Protein AF-A0A380DRC9-F1 (afdb_monomer_lite)

Secondary structure (DSSP, 8-state):
-EEEES----S-SEEEEEE-TTS-EEEEEEPPPGGG--EETTEEE-------HHHHHHT--SSPP--S-TT-EEEEEEEE-S-HHHHHHHHHHHTT-EEEEES-TTEEEEESTT-S-SEEEE-TT-SS------

Radius of gyration: 16.02 Å; chains: 1; bounding box: 40×41×39 Å

Organism: Staphylococcus aureus (NCBI:txid1280)

InterPro domains:
  IPR029068 Glyoxalase/Bleomycin resistance protein/Dihydroxybiphenyl dioxygenase [SSF54593] (74-127)

Foldseek 3Di:
DEKEKDDDAFPFPAWDWDADPQRIIIIDGDHDDPVPFDDDPQATETDHDDGPVVVVVVPDDPDDDPDDDPPYYHQAYEDEDQCCPVCVVVVCPPPVWHFHHDDDPFKTATDPPNDNHHYMYGHPPPNDDDPDRD

Sequence (134 aa):
MIFQLTEVYSLLRYHYFLKTRKETGFKFYVDKDEAQWTRQNDLVKIDIRPLNVPRLVSHATKLLWLGIPDDAIIGALHIKTIHLSEVKDYYLDYFGLEQSAYMDDYSIFLASNGYYQHLAMNDWVSATKRVENF

Structure (mmCIF, N/CA/C/O backbone):
data_AF-A0A380DRC9-F1
#
_entry.id   AF-A0A380DRC9-F1
#
loop_
_atom_site.group_PDB
_atom_site.id
_atom_site.type_symbol
_atom_site.label_atom_id
_atom_site.label_alt_id
_atom_site.label_comp_id
_atom_site.label_asym_id
_atom_site.label_entity_id
_atom_site.label_seq_id
_atom_site.pdbx_PDB_ins_code
_atom_site.Cartn_x
_atom_site.Cartn_y
_atom_site.Cartn_z
_atom_site.occupancy
_atom_site.B_iso_or_equiv
_atom_site.auth_seq_id
_atom_site.auth_comp_id
_atom_site.auth_asym_id
_atom_site.auth_atom_id
_atom_site.pdbx_PDB_model_num
ATOM 1 N N . MET A 1 1 ? 2.588 1.710 -14.048 1.00 40.25 1 MET A N 1
ATOM 2 C CA . MET A 1 1 ? 3.372 1.897 -12.791 1.00 40.25 1 MET A CA 1
ATOM 3 C C . MET A 1 1 ? 2.471 2.568 -11.772 1.00 40.25 1 MET A C 1
ATOM 5 O O . MET A 1 1 ? 1.706 3.428 -12.181 1.00 40.25 1 MET A O 1
ATOM 9 N N . ILE A 1 2 ? 2.511 2.173 -10.500 1.00 40.50 2 ILE A N 1
ATOM 10 C CA . ILE A 1 2 ? 1.521 2.641 -9.527 1.00 40.50 2 ILE A CA 1
ATOM 11 C C . ILE A 1 2 ? 2.166 3.530 -8.455 1.00 40.50 2 ILE A C 1
ATOM 13 O O . ILE A 1 2 ? 3.229 3.199 -7.920 1.00 40.50 2 ILE A O 1
ATOM 17 N N . PHE A 1 3 ? 1.527 4.665 -8.157 1.00 33.91 3 PHE A N 1
ATOM 18 C CA . PHE A 1 3 ? 1.908 5.591 -7.092 1.00 33.91 3 PHE A CA 1
ATOM 19 C C . PHE A 1 3 ? 1.177 5.280 -5.798 1.00 33.91 3 PHE A C 1
ATOM 21 O O . PHE A 1 3 ? -0.033 5.038 -5.787 1.00 33.91 3 PHE A O 1
ATOM 28 N N . GLN A 1 4 ? 1.921 5.380 -4.702 1.00 40.38 4 GLN A N 1
ATOM 29 C CA . GLN A 1 4 ? 1.376 5.386 -3.361 1.00 40.38 4 GLN A CA 1
ATOM 30 C C . GLN A 1 4 ? 1.879 6.582 -2.554 1.00 40.38 4 GLN A C 1
ATOM 32 O O . GLN A 1 4 ? 3.061 6.920 -2.602 1.00 40.38 4 GLN A O 1
ATOM 37 N N . LEU A 1 5 ? 0.984 7.196 -1.785 1.00 35.94 5 LEU A N 1
ATOM 38 C CA . LEU A 1 5 ? 1.278 8.334 -0.912 1.00 35.94 5 LEU A CA 1
ATOM 39 C C . LEU A 1 5 ? 1.425 7.863 0.543 1.00 35.94 5 LEU A C 1
ATOM 41 O O . LEU A 1 5 ? 0.438 7.475 1.130 1.00 35.94 5 LEU A O 1
ATOM 45 N N . THR A 1 6 ? 2.633 7.944 1.110 1.00 34.56 6 THR A N 1
ATOM 46 C CA . THR A 1 6 ? 3.108 7.582 2.476 1.00 34.56 6 THR A CA 1
ATOM 47 C C . THR A 1 6 ? 3.348 6.098 2.853 1.00 34.56 6 THR A C 1
ATOM 49 O O . THR A 1 6 ? 2.964 5.159 2.153 1.00 34.56 6 THR A O 1
ATOM 52 N N . GLU A 1 7 ? 4.168 5.939 3.909 1.00 37.41 7 GLU A N 1
ATOM 53 C CA . GLU A 1 7 ? 5.010 4.791 4.298 1.00 37.41 7 GLU A CA 1
ATOM 54 C C . GLU A 1 7 ? 4.229 3.530 4.689 1.00 37.41 7 GLU A C 1
ATOM 56 O O . GLU A 1 7 ? 3.726 3.451 5.803 1.00 37.41 7 GLU A O 1
ATOM 61 N N . VAL A 1 8 ? 4.222 2.524 3.806 1.00 36.19 8 VAL A N 1
ATOM 62 C CA . VAL A 1 8 ? 4.122 1.092 4.147 1.00 36.19 8 VAL A CA 1
ATOM 63 C C . VAL A 1 8 ? 4.788 0.275 3.034 1.00 36.19 8 VAL A C 1
ATOM 65 O O . VAL A 1 8 ? 4.535 0.489 1.842 1.00 36.19 8 VAL A O 1
ATOM 68 N N . TYR A 1 9 ? 5.626 -0.684 3.410 1.00 41.09 9 TYR A N 1
ATOM 69 C CA . TYR A 1 9 ? 6.239 -1.657 2.509 1.00 41.09 9 TYR A CA 1
ATOM 70 C C . TYR A 1 9 ? 5.225 -2.783 2.236 1.00 41.09 9 TYR A C 1
ATOM 72 O O . TYR A 1 9 ? 4.774 -3.434 3.168 1.00 41.09 9 TYR A O 1
ATOM 80 N N . SER A 1 10 ? 4.795 -2.967 0.983 1.00 40.72 10 SER A N 1
ATOM 81 C CA . SER A 1 10 ? 3.775 -3.968 0.607 1.00 40.72 10 SER A CA 1
ATOM 82 C C . SER A 1 10 ? 4.336 -4.987 -0.389 1.00 40.72 10 SER A C 1
ATOM 84 O O . SER A 1 10 ? 5.469 -4.826 -0.847 1.00 40.72 10 SER A O 1
ATOM 86 N N . LEU A 1 11 ? 3.533 -6.016 -0.710 1.00 43.81 11 LEU A N 1
ATOM 87 C CA . LEU A 1 11 ? 3.782 -7.267 -1.464 1.00 43.81 11 LEU A CA 1
ATOM 88 C C . LEU A 1 11 ? 4.346 -7.154 -2.894 1.00 43.81 11 LEU A C 1
ATOM 90 O O . LEU A 1 11 ? 4.144 -8.022 -3.741 1.00 43.81 11 LEU A O 1
ATOM 94 N N . LEU A 1 12 ? 5.110 -6.125 -3.173 1.00 51.62 12 LEU A N 1
ATOM 95 C CA . LEU A 1 12 ? 5.427 -5.652 -4.499 1.00 51.62 12 LEU A CA 1
ATOM 96 C C . LEU A 1 12 ? 6.648 -6.362 -5.062 1.00 51.62 12 LEU A C 1
ATOM 98 O O . LEU A 1 12 ? 7.481 -6.914 -4.337 1.00 51.62 12 LEU A O 1
ATOM 102 N N . ARG A 1 13 ? 6.751 -6.373 -6.390 1.00 50.88 13 ARG A N 1
ATOM 103 C CA . ARG A 1 13 ? 7.901 -6.969 -7.075 1.00 50.88 13 ARG A CA 1
ATOM 104 C C . ARG A 1 13 ? 9.137 -6.076 -6.962 1.00 50.88 13 ARG A C 1
ATOM 106 O O . ARG A 1 13 ? 10.245 -6.581 -6.799 1.00 50.88 13 ARG A O 1
ATOM 113 N N . TYR A 1 14 ? 8.918 -4.764 -7.024 1.00 56.09 14 TYR A N 1
ATOM 114 C CA . TYR A 1 14 ? 9.909 -3.709 -6.838 1.00 56.09 14 TYR A CA 1
ATOM 115 C C . TYR A 1 14 ? 9.217 -2.518 -6.183 1.00 56.09 14 TYR A C 1
ATOM 117 O O . TYR A 1 14 ? 8.128 -2.148 -6.622 1.00 56.09 14 TYR A O 1
ATOM 125 N N . HIS A 1 15 ? 9.836 -1.908 -5.173 1.00 62.66 15 HIS A N 1
ATOM 126 C CA . HIS A 1 15 ? 9.375 -0.626 -4.658 1.00 62.66 15 HIS A CA 1
ATOM 127 C C . HIS A 1 15 ? 10.539 0.262 -4.216 1.00 62.66 15 HIS A C 1
ATOM 129 O O . HIS A 1 15 ? 11.578 -0.232 -3.782 1.00 62.66 15 HIS A O 1
ATOM 135 N N . TYR A 1 16 ? 10.351 1.575 -4.260 1.00 66.38 16 TYR A N 1
ATOM 136 C CA . TYR A 1 16 ? 11.268 2.540 -3.654 1.00 66.38 16 TYR A CA 1
ATOM 137 C C . TYR A 1 16 ? 10.491 3.751 -3.132 1.00 66.38 16 TYR A C 1
ATOM 139 O O . TYR A 1 16 ? 9.407 4.051 -3.634 1.00 66.38 16 TYR A O 1
ATOM 147 N N . PHE A 1 17 ? 11.030 4.403 -2.101 1.00 65.19 17 PHE A N 1
ATOM 148 C CA . PHE A 1 17 ? 10.381 5.478 -1.361 1.00 65.19 17 PHE A CA 1
ATOM 149 C C . PHE A 1 17 ? 11.175 6.781 -1.467 1.00 65.19 17 PHE A C 1
ATOM 151 O O . PHE A 1 17 ? 12.371 6.812 -1.182 1.00 65.19 17 PHE A O 1
ATOM 158 N N . LEU A 1 18 ? 10.483 7.858 -1.828 1.00 71.25 18 LEU A N 1
ATOM 159 C CA . LEU A 1 18 ? 10.992 9.224 -1.832 1.00 71.25 18 LEU A CA 1
ATOM 160 C C . LEU A 1 18 ? 10.212 10.059 -0.827 1.00 71.25 18 LEU A C 1
ATOM 162 O O . LEU A 1 18 ? 8.986 10.077 -0.858 1.00 71.25 18 LEU A O 1
ATOM 166 N N . LYS A 1 19 ? 10.916 10.800 0.025 1.00 70.94 19 LYS A N 1
ATOM 167 C CA . LYS A 1 19 ? 10.304 11.723 0.980 1.00 70.94 19 LYS A CA 1
ATOM 168 C C . LYS A 1 19 ? 10.512 13.158 0.521 1.00 70.94 19 LYS A C 1
ATOM 170 O O . LYS A 1 19 ? 11.637 13.563 0.235 1.00 70.94 19 LYS A O 1
ATOM 175 N N . THR A 1 20 ? 9.438 13.933 0.447 1.00 74.44 20 THR A N 1
ATOM 176 C CA . THR A 1 20 ? 9.526 15.368 0.165 1.00 74.44 20 THR A CA 1
ATOM 177 C C . THR A 1 20 ? 9.865 16.161 1.423 1.00 74.44 20 THR A C 1
ATOM 179 O O . THR A 1 20 ? 9.729 15.677 2.546 1.00 74.44 20 THR A O 1
ATOM 182 N N . ARG A 1 21 ? 10.232 17.437 1.236 1.00 67.56 21 ARG A N 1
ATOM 183 C CA . ARG A 1 21 ? 10.433 18.393 2.339 1.00 67.56 21 ARG A CA 1
ATOM 184 C C . ARG A 1 21 ? 9.182 18.604 3.199 1.00 67.56 21 ARG A C 1
ATOM 186 O O . ARG A 1 21 ? 9.316 18.954 4.361 1.00 67.56 21 ARG A O 1
ATOM 193 N N . LYS A 1 22 ? 7.985 18.373 2.644 1.00 64.81 22 LYS A N 1
ATOM 194 C CA . LYS A 1 22 ? 6.698 18.468 3.357 1.00 64.81 22 LYS A CA 1
ATOM 195 C C . LYS A 1 22 ? 6.295 17.158 4.036 1.00 64.81 22 LYS A C 1
ATOM 197 O O . LYS A 1 22 ? 5.114 16.925 4.293 1.00 64.81 22 LYS A O 1
ATOM 202 N N . GLU A 1 23 ? 7.256 16.260 4.261 1.00 68.75 23 GLU A N 1
ATOM 203 C CA . GLU A 1 23 ? 7.035 14.968 4.915 1.00 68.75 23 GLU A CA 1
ATOM 204 C C . GLU A 1 23 ? 6.044 14.057 4.159 1.00 68.75 23 GLU A C 1
ATOM 206 O O . GLU A 1 23 ? 5.525 13.090 4.716 1.00 68.75 23 GLU A O 1
ATOM 211 N N . THR A 1 24 ? 5.775 14.355 2.882 1.00 74.44 24 THR A N 1
ATOM 212 C CA . THR A 1 24 ? 4.947 13.516 2.012 1.00 74.44 24 THR A CA 1
ATOM 213 C C . THR A 1 24 ? 5.838 12.478 1.357 1.00 74.44 24 THR A C 1
ATOM 215 O O . THR A 1 24 ? 6.852 12.813 0.746 1.00 74.44 24 THR A O 1
ATOM 218 N N . GLY A 1 25 ? 5.468 11.215 1.501 1.00 76.38 25 GLY A N 1
ATOM 219 C CA . GLY A 1 25 ? 6.185 10.106 0.899 1.00 76.38 25 GLY A CA 1
ATOM 220 C C . GLY A 1 25 ? 5.555 9.684 -0.420 1.00 76.38 25 GLY A C 1
ATOM 221 O O . GLY A 1 25 ? 4.338 9.554 -0.479 1.00 76.38 25 GLY A O 1
ATOM 222 N N . PHE A 1 26 ? 6.362 9.409 -1.437 1.00 80.31 26 PHE A N 1
ATOM 223 C CA . PHE A 1 26 ? 5.946 8.738 -2.664 1.00 80.31 26 PHE A CA 1
ATOM 224 C C . PHE A 1 26 ? 6.601 7.365 -2.721 1.00 80.31 26 PHE A C 1
ATOM 226 O O . PHE A 1 26 ? 7.827 7.258 -2.681 1.00 80.31 26 PHE A O 1
ATOM 233 N N . LYS A 1 27 ? 5.789 6.316 -2.833 1.00 80.81 27 LYS A N 1
ATOM 234 C CA . LYS A 1 27 ? 6.248 4.962 -3.125 1.00 80.81 27 LYS A CA 1
ATOM 235 C C . LYS A 1 27 ? 5.917 4.636 -4.574 1.00 80.81 27 LYS A C 1
ATOM 237 O O . LYS A 1 27 ? 4.767 4.748 -4.990 1.00 80.81 27 LYS A O 1
ATOM 242 N N . PHE A 1 28 ? 6.932 4.221 -5.316 1.00 81.12 28 PHE A N 1
ATOM 243 C CA . PHE A 1 28 ? 6.807 3.770 -6.698 1.00 81.12 28 PHE A CA 1
ATOM 244 C C . PHE A 1 28 ? 6.894 2.265 -6.718 1.00 81.12 28 PHE A C 1
ATOM 246 O O . PHE A 1 28 ? 7.799 1.720 -6.081 1.00 81.12 28 PHE A O 1
ATOM 253 N N . TYR A 1 29 ? 5.994 1.603 -7.441 1.00 80.12 29 TYR A N 1
ATOM 254 C CA . TYR A 1 29 ? 6.029 0.154 -7.524 1.00 80.12 29 TYR A CA 1
ATOM 255 C C . TYR A 1 29 ? 5.420 -0.445 -8.784 1.00 80.12 29 TYR A C 1
ATOM 257 O O . TYR A 1 29 ? 4.710 0.202 -9.560 1.00 80.12 29 TYR A O 1
ATOM 265 N N . VAL A 1 30 ? 5.729 -1.730 -8.948 1.00 80.62 30 VAL A N 1
ATOM 266 C CA . VAL A 1 30 ? 5.051 -2.638 -9.867 1.00 80.62 30 VAL A CA 1
ATOM 267 C C . VAL A 1 30 ? 4.458 -3.768 -9.040 1.00 80.62 30 VAL A C 1
ATOM 269 O O . VAL A 1 30 ? 5.180 -4.434 -8.281 1.00 80.62 30 VAL A O 1
ATOM 272 N N . ASP A 1 31 ? 3.152 -3.955 -9.190 1.00 80.75 31 ASP A N 1
ATOM 273 C CA . ASP A 1 31 ? 2.433 -5.025 -8.521 1.00 80.75 31 ASP A CA 1
ATOM 274 C C . ASP A 1 31 ? 2.906 -6.399 -8.957 1.00 80.75 31 ASP A C 1
ATOM 276 O O . ASP A 1 31 ? 3.429 -6.615 -10.056 1.00 80.75 31 ASP A O 1
ATOM 280 N N . LYS A 1 32 ? 2.716 -7.346 -8.046 1.00 81.31 32 LYS A N 1
ATOM 281 C CA . LYS A 1 32 ? 2.676 -8.749 -8.429 1.00 81.31 32 LYS A CA 1
ATOM 282 C C . LYS A 1 32 ? 1.291 -9.050 -8.967 1.00 81.31 32 LYS A C 1
ATOM 284 O O . LYS A 1 32 ? 0.314 -8.506 -8.462 1.00 81.31 32 LYS A O 1
ATOM 289 N N . ASP A 1 33 ? 1.245 -9.960 -9.927 1.00 83.25 33 ASP A N 1
ATOM 290 C CA . ASP A 1 33 ? -0.002 -10.573 -10.366 1.00 83.25 33 ASP A CA 1
ATOM 291 C C . ASP A 1 33 ? -0.790 -11.079 -9.145 1.00 83.25 33 ASP A C 1
ATOM 293 O O . ASP A 1 33 ? -0.190 -11.632 -8.216 1.00 83.25 33 ASP A O 1
ATOM 297 N N . GLU A 1 34 ? -2.106 -10.864 -9.132 1.00 83.88 34 GLU A N 1
ATOM 298 C CA . GLU A 1 34 ? -2.984 -11.269 -8.030 1.00 83.88 34 GLU A CA 1
ATOM 299 C C . GLU A 1 34 ? -2.860 -12.769 -7.727 1.00 83.88 34 GLU A C 1
ATOM 301 O O . GLU A 1 34 ? -2.866 -13.168 -6.562 1.00 83.88 34 GLU A O 1
ATOM 306 N N . ALA A 1 35 ? -2.620 -13.601 -8.748 1.00 86.56 35 ALA A N 1
ATOM 307 C CA . ALA A 1 35 ? -2.396 -15.037 -8.583 1.00 86.56 35 ALA A CA 1
ATOM 308 C C . ALA A 1 35 ? -1.164 -15.375 -7.717 1.00 86.56 35 ALA A C 1
ATOM 310 O O . ALA A 1 35 ? -1.001 -16.509 -7.269 1.00 86.56 35 ALA A O 1
ATOM 311 N N . GLN A 1 36 ? -0.271 -14.408 -7.487 1.00 85.38 36 GLN A N 1
ATOM 312 C CA . GLN A 1 36 ? 0.920 -14.554 -6.647 1.00 85.38 36 GLN A CA 1
ATOM 313 C C . GLN A 1 36 ? 0.708 -14.056 -5.214 1.00 85.38 36 GLN A C 1
ATOM 315 O O . GLN A 1 36 ? 1.643 -14.113 -4.407 1.00 85.38 36 GLN A O 1
ATOM 320 N N . TRP A 1 37 ? -0.466 -13.517 -4.884 1.00 87.06 37 TRP A N 1
ATOM 321 C CA . TRP A 1 37 ? -0.738 -13.013 -3.546 1.00 87.06 37 TRP A CA 1
ATOM 322 C C . TRP A 1 37 ? -1.048 -14.161 -2.596 1.00 87.06 37 TRP A C 1
ATOM 324 O O . TRP A 1 37 ? -1.817 -15.072 -2.888 1.00 87.06 37 TRP A O 1
ATOM 334 N N . THR A 1 38 ? -0.435 -14.110 -1.418 1.00 85.94 38 THR A N 1
ATOM 335 C CA . THR A 1 38 ? -0.749 -15.039 -0.337 1.00 85.94 38 THR A CA 1
ATOM 336 C C . THR A 1 38 ? -1.868 -14.449 0.503 1.00 85.94 38 THR A C 1
ATOM 338 O O . THR A 1 38 ? -1.762 -13.310 0.961 1.00 85.94 38 THR A O 1
ATOM 341 N N . ARG A 1 39 ? -2.920 -15.231 0.730 1.00 86.50 39 ARG A N 1
ATOM 342 C CA . ARG A 1 39 ? -4.031 -14.869 1.611 1.00 86.50 39 ARG A CA 1
ATOM 343 C C . ARG A 1 39 ? -4.001 -15.721 2.875 1.00 86.50 39 ARG A C 1
ATOM 345 O O . ARG A 1 39 ? -3.567 -16.873 2.843 1.00 86.50 39 ARG A O 1
ATOM 352 N N . GLN A 1 40 ? -4.438 -15.141 3.982 1.00 85.94 40 GLN A N 1
ATOM 353 C CA . GLN A 1 40 ? -4.753 -15.853 5.213 1.00 85.94 40 GLN A CA 1
ATOM 354 C C . GLN A 1 40 ? -6.214 -15.548 5.536 1.00 85.94 40 GLN A C 1
ATOM 356 O O . GLN A 1 40 ? -6.551 -14.407 5.849 1.00 85.94 40 GLN A O 1
ATOM 361 N N . ASN A 1 41 ? -7.073 -16.564 5.425 1.00 86.69 41 ASN A N 1
ATOM 362 C CA . ASN A 1 41 ? -8.521 -16.375 5.281 1.00 86.69 41 ASN A CA 1
ATOM 363 C C . ASN A 1 41 ? -8.799 -15.470 4.060 1.00 86.69 41 ASN A C 1
ATOM 365 O O . ASN A 1 41 ? -8.186 -15.675 3.011 1.00 86.69 41 ASN A O 1
ATOM 369 N N . ASP A 1 42 ? -9.654 -14.457 4.201 1.00 86.88 42 ASP A N 1
ATOM 370 C CA . ASP A 1 42 ? -9.990 -13.517 3.121 1.00 86.88 42 ASP A CA 1
ATOM 371 C C . ASP A 1 42 ? -9.002 -12.343 2.997 1.00 86.88 42 ASP A C 1
ATOM 373 O O . ASP A 1 42 ? -9.001 -11.615 2.001 1.00 86.88 42 ASP A O 1
ATOM 377 N N . LEU A 1 43 ? -8.097 -12.189 3.969 1.00 89.75 43 LEU A N 1
ATOM 378 C CA . LEU A 1 43 ? -7.158 -11.074 4.023 1.00 89.75 43 LEU A CA 1
ATOM 379 C C . LEU A 1 43 ? -5.868 -11.396 3.273 1.00 89.75 43 LEU A C 1
ATOM 381 O O . LEU A 1 43 ?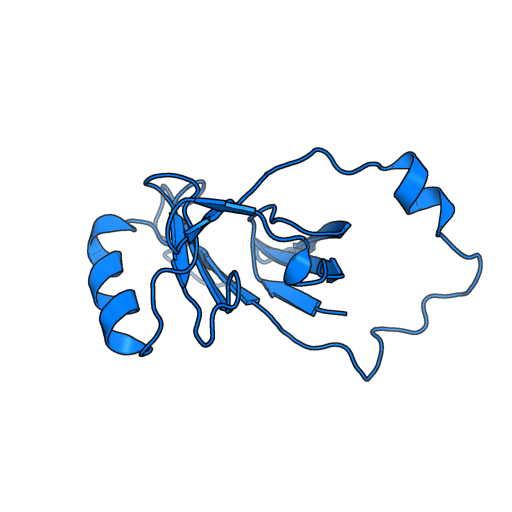 -5.230 -12.433 3.480 1.00 89.75 43 LEU A O 1
ATOM 385 N N . VAL A 1 44 ? -5.435 -10.465 2.430 1.00 88.75 44 VAL A N 1
ATOM 386 C CA . VAL A 1 44 ? -4.109 -10.510 1.824 1.00 88.75 44 VAL A CA 1
ATOM 387 C C . VAL A 1 44 ? -3.058 -10.354 2.924 1.00 88.75 44 VAL A C 1
ATOM 389 O O . VAL A 1 44 ? -3.100 -9.429 3.736 1.00 88.75 44 VAL A O 1
ATOM 392 N N . LYS A 1 45 ? -2.087 -11.267 2.960 1.00 84.12 45 LYS A N 1
ATOM 393 C CA . LYS A 1 45 ? -0.989 -11.209 3.922 1.00 84.12 45 LYS A CA 1
ATOM 394 C C . LYS A 1 45 ? 0.041 -10.189 3.455 1.00 84.12 45 LYS A C 1
ATOM 396 O O . LYS A 1 45 ? 0.797 -10.476 2.531 1.00 84.12 45 LYS A O 1
ATOM 401 N N . ILE A 1 46 ? 0.124 -9.036 4.111 1.00 82.12 46 ILE A N 1
ATOM 402 C CA . ILE A 1 46 ? 1.171 -8.051 3.821 1.00 82.12 46 ILE A CA 1
ATOM 403 C C . ILE A 1 46 ? 2.526 -8.573 4.313 1.00 82.12 46 ILE A C 1
ATOM 405 O O . ILE A 1 46 ? 2.632 -9.205 5.361 1.00 82.12 46 ILE A O 1
ATOM 409 N N . ASP A 1 47 ? 3.570 -8.335 3.525 1.00 73.06 47 ASP A N 1
ATOM 410 C CA . ASP A 1 47 ? 4.926 -8.799 3.801 1.00 73.06 47 ASP A CA 1
ATOM 411 C C . ASP A 1 47 ? 5.919 -7.664 3.544 1.00 73.06 47 ASP A C 1
ATOM 413 O O . ASP A 1 47 ? 5.868 -7.008 2.497 1.00 73.06 47 ASP A O 1
ATOM 417 N N . ILE A 1 48 ? 6.825 -7.452 4.500 1.00 73.69 48 ILE A N 1
ATOM 418 C CA . ILE A 1 48 ? 7.866 -6.427 4.450 1.00 73.69 48 ILE A CA 1
ATOM 419 C C . ILE A 1 48 ? 9.196 -7.127 4.213 1.00 73.69 48 ILE A C 1
ATOM 421 O O . ILE A 1 48 ? 9.755 -7.764 5.105 1.00 73.69 48 ILE A O 1
ATOM 425 N N . ARG A 1 49 ? 9.730 -6.977 3.000 1.00 76.25 49 ARG A N 1
ATOM 426 C CA . ARG A 1 49 ? 11.034 -7.529 2.628 1.00 76.25 49 ARG A CA 1
ATOM 427 C C . ARG A 1 49 ? 12.042 -6.429 2.319 1.00 76.25 49 ARG A C 1
ATOM 429 O O . ARG A 1 49 ? 11.681 -5.448 1.668 1.00 76.25 49 ARG A O 1
ATOM 436 N N . PRO A 1 50 ? 13.318 -6.605 2.709 1.00 77.00 50 PRO A N 1
ATOM 437 C CA . PRO A 1 50 ? 14.383 -5.723 2.262 1.00 77.00 50 PRO A CA 1
ATOM 438 C C . PRO A 1 50 ? 14.435 -5.651 0.733 1.00 77.00 50 PRO A C 1
ATOM 440 O O . PRO A 1 50 ? 14.374 -6.670 0.038 1.00 77.00 50 PRO A O 1
ATOM 443 N N . LEU A 1 51 ? 14.576 -4.435 0.208 1.00 80.38 51 LEU A N 1
ATOM 444 C CA . LEU A 1 51 ? 14.732 -4.207 -1.221 1.00 80.38 51 LEU A CA 1
ATOM 445 C C . LEU A 1 51 ? 16.049 -4.824 -1.706 1.00 80.38 51 LEU A C 1
ATOM 447 O O . LEU A 1 51 ? 17.119 -4.536 -1.172 1.00 80.38 51 LEU A O 1
ATOM 451 N N . ASN A 1 52 ? 15.990 -5.629 -2.767 1.00 84.50 52 ASN A N 1
ATOM 452 C CA . ASN A 1 52 ? 17.195 -6.131 -3.420 1.00 84.50 52 ASN A CA 1
ATOM 453 C C . ASN A 1 52 ? 17.819 -5.019 -4.282 1.00 84.50 52 ASN A C 1
ATOM 455 O O . ASN A 1 52 ? 17.536 -4.903 -5.477 1.00 84.50 52 ASN A O 1
ATOM 459 N N . VAL A 1 53 ? 18.647 -4.182 -3.650 1.00 85.38 53 VAL A N 1
ATOM 460 C CA . VAL A 1 53 ? 19.290 -3.020 -4.283 1.00 85.38 53 VAL A CA 1
ATOM 461 C C . VAL A 1 53 ? 20.161 -3.414 -5.483 1.00 85.38 53 VAL A C 1
ATOM 463 O O . VAL A 1 53 ? 19.972 -2.805 -6.535 1.00 85.38 53 VAL A O 1
ATOM 466 N N . PRO A 1 54 ? 21.042 -4.438 -5.417 1.00 88.81 54 PRO A N 1
ATOM 467 C CA . PRO A 1 54 ? 21.841 -4.832 -6.580 1.00 88.81 54 PRO A CA 1
ATOM 468 C C . PRO A 1 54 ? 20.988 -5.195 -7.799 1.00 88.81 54 PRO A C 1
ATOM 470 O O . PRO A 1 54 ? 21.266 -4.751 -8.913 1.00 88.81 54 PRO A O 1
ATOM 473 N N . ARG A 1 55 ? 19.897 -5.943 -7.590 1.00 85.12 55 ARG A N 1
ATOM 474 C CA . ARG A 1 55 ? 18.954 -6.276 -8.662 1.00 85.12 55 ARG A CA 1
ATOM 475 C C . ARG A 1 55 ? 18.259 -5.032 -9.208 1.00 85.12 55 ARG A C 1
ATOM 477 O O . ARG A 1 55 ? 18.115 -4.918 -10.419 1.00 85.12 55 ARG A O 1
ATOM 484 N N . LEU A 1 56 ? 17.840 -4.100 -8.352 1.00 83.81 56 LEU A N 1
ATOM 485 C CA . LEU A 1 56 ? 17.203 -2.862 -8.808 1.00 83.81 56 LEU A CA 1
ATOM 486 C C . LEU A 1 56 ? 18.161 -2.029 -9.671 1.00 83.81 56 LEU A C 1
ATOM 488 O O . LEU A 1 56 ? 17.793 -1.607 -10.763 1.00 83.81 56 LEU A O 1
ATOM 492 N N . VAL A 1 57 ? 19.403 -1.856 -9.214 1.00 87.44 57 VAL A N 1
ATOM 493 C CA . VAL A 1 57 ? 20.449 -1.120 -9.940 1.00 87.44 57 VAL A CA 1
ATOM 494 C C . VAL A 1 57 ? 20.784 -1.788 -11.277 1.00 87.44 57 VAL A C 1
ATOM 496 O O . VAL A 1 57 ? 21.057 -1.088 -12.245 1.00 87.44 57 VAL A O 1
ATOM 499 N N . SER A 1 58 ? 20.686 -3.119 -11.381 1.00 90.69 58 SER A N 1
ATOM 500 C CA . SER A 1 58 ? 20.896 -3.836 -12.651 1.00 90.69 58 SER A CA 1
ATOM 501 C C . SER A 1 58 ? 19.894 -3.470 -13.756 1.00 90.69 58 SER A C 1
ATOM 503 O O . SER A 1 58 ? 20.174 -3.688 -14.931 1.00 90.69 58 SER A O 1
ATOM 505 N N . HIS A 1 59 ? 18.746 -2.884 -13.395 1.00 85.94 59 HIS A N 1
ATOM 506 C CA . HIS A 1 59 ? 17.747 -2.383 -14.342 1.00 85.94 59 HIS A CA 1
ATOM 507 C C . HIS A 1 59 ? 17.953 -0.903 -14.711 1.00 85.94 59 HIS A C 1
ATOM 509 O O . HIS A 1 59 ? 17.203 -0.373 -15.532 1.00 85.94 59 HIS 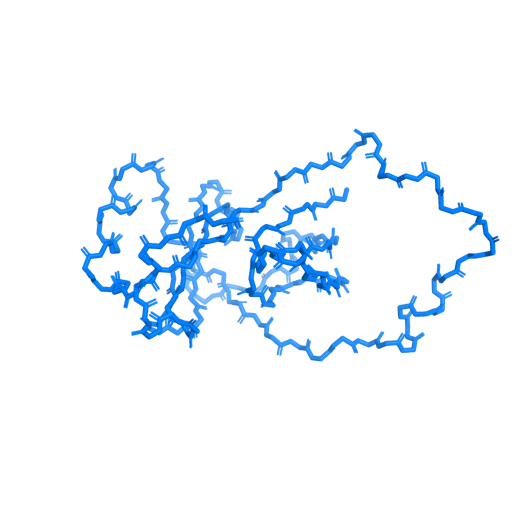A O 1
ATOM 515 N N . ALA A 1 60 ? 18.934 -0.217 -14.115 1.00 87.12 60 ALA A N 1
ATOM 516 C CA . ALA A 1 60 ? 19.213 1.178 -14.428 1.00 87.12 60 ALA A CA 1
ATOM 517 C C . ALA A 1 60 ? 19.731 1.317 -15.867 1.00 87.12 60 ALA A C 1
ATOM 519 O O . ALA A 1 60 ? 20.573 0.544 -16.327 1.00 87.12 60 ALA A O 1
ATOM 520 N N . THR A 1 61 ? 19.247 2.334 -16.576 1.00 86.81 61 THR A N 1
ATOM 521 C CA . THR A 1 61 ? 19.702 2.653 -17.934 1.00 86.81 61 THR A CA 1
ATOM 522 C C . THR A 1 61 ? 20.520 3.942 -17.927 1.00 86.81 61 THR A C 1
ATOM 524 O O . THR A 1 61 ? 20.427 4.744 -17.001 1.00 86.81 61 THR A O 1
ATOM 527 N N . LYS A 1 62 ? 21.331 4.152 -18.972 1.00 90.12 62 LYS A N 1
ATOM 528 C CA . LYS A 1 62 ? 22.042 5.426 -19.195 1.00 90.12 62 LYS A CA 1
ATOM 529 C C . LYS A 1 62 ? 21.163 6.494 -19.851 1.00 90.12 62 LYS A C 1
ATOM 531 O O . LYS A 1 62 ? 21.647 7.590 -20.123 1.00 90.12 62 LYS A O 1
ATOM 536 N N . LEU A 1 63 ? 19.913 6.159 -20.172 1.00 88.31 63 LEU A N 1
ATOM 537 C CA . LEU A 1 63 ? 18.981 7.117 -20.744 1.00 88.31 63 LEU A CA 1
ATOM 538 C C . LEU A 1 63 ? 18.690 8.200 -19.706 1.00 88.31 63 LEU A C 1
ATOM 540 O O . LEU A 1 63 ? 18.606 7.927 -18.508 1.00 88.31 63 LEU A O 1
ATOM 544 N N . LEU A 1 64 ? 18.539 9.433 -20.181 1.00 88.00 64 LEU A N 1
ATOM 545 C CA . LEU A 1 64 ? 18.045 10.514 -19.342 1.00 88.00 64 LEU A CA 1
ATOM 546 C C . LEU A 1 64 ? 16.635 10.169 -18.853 1.00 88.00 64 LEU A C 1
ATOM 548 O O . LEU A 1 64 ? 15.878 9.482 -19.539 1.00 88.00 64 LEU A O 1
ATOM 552 N N . TRP A 1 65 ? 16.286 10.649 -17.662 1.00 85.38 65 TRP A N 1
ATOM 553 C CA . TRP A 1 65 ? 14.941 10.479 -17.130 1.00 85.38 65 TRP A CA 1
ATOM 554 C C . TRP A 1 65 ? 13.924 11.155 -18.058 1.00 85.38 65 TRP A C 1
ATOM 556 O O . TRP A 1 65 ? 13.974 12.365 -18.260 1.00 85.38 65 TRP A O 1
ATOM 566 N N . LEU A 1 66 ? 13.012 10.358 -18.617 1.00 87.00 66 LEU A N 1
ATOM 567 C CA . LEU A 1 66 ? 11.987 10.813 -19.563 1.00 87.00 66 LEU A CA 1
ATOM 568 C C . LEU A 1 66 ? 10.672 11.224 -18.882 1.00 87.00 66 LEU A C 1
ATOM 570 O O . LEU A 1 66 ? 9.686 11.477 -19.563 1.00 87.00 66 LEU A O 1
ATOM 574 N N . GLY A 1 67 ? 10.646 11.292 -17.550 1.00 86.25 67 GLY A N 1
ATOM 575 C CA . GLY A 1 67 ? 9.432 11.560 -16.784 1.00 86.25 67 GLY A CA 1
ATOM 576 C C . GLY A 1 67 ? 8.753 10.296 -16.254 1.00 86.25 67 GLY A C 1
ATOM 577 O O . GLY A 1 67 ? 9.337 9.211 -16.200 1.00 86.25 67 GLY A O 1
ATOM 578 N N . ILE A 1 68 ? 7.530 10.480 -15.766 1.00 83.25 68 ILE A N 1
ATOM 579 C CA . ILE A 1 68 ? 6.630 9.404 -15.349 1.00 83.25 68 ILE A CA 1
ATOM 580 C C . ILE A 1 68 ? 5.941 8.850 -16.608 1.00 83.25 68 ILE A C 1
ATOM 582 O O . ILE A 1 68 ? 5.532 9.659 -17.435 1.00 83.25 68 ILE A O 1
ATOM 586 N N . PRO A 1 69 ? 5.798 7.520 -16.764 1.00 85.12 69 PRO A N 1
ATOM 587 C CA . PRO A 1 69 ? 5.041 6.945 -17.877 1.00 85.12 69 PRO A CA 1
ATOM 588 C C . PRO A 1 69 ? 3.593 7.452 -17.936 1.00 85.12 69 PRO A C 1
ATOM 590 O O . PRO A 1 69 ? 2.948 7.565 -16.895 1.00 85.12 69 PRO A O 1
ATOM 593 N N . ASP A 1 70 ? 3.062 7.689 -19.138 1.00 88.56 70 ASP A N 1
ATOM 594 C CA . ASP A 1 70 ? 1.687 8.188 -19.332 1.00 88.56 70 ASP A CA 1
ATOM 595 C C . ASP A 1 70 ? 0.609 7.217 -18.815 1.00 88.56 70 ASP A C 1
ATOM 597 O O . ASP A 1 70 ? -0.494 7.628 -18.463 1.00 88.56 70 ASP A O 1
ATOM 601 N N . ASP A 1 71 ? 0.931 5.924 -18.738 1.00 86.25 71 ASP A N 1
ATOM 602 C CA . ASP A 1 71 ? 0.069 4.862 -18.207 1.00 86.25 71 ASP A CA 1
ATOM 603 C C . ASP A 1 71 ? 0.211 4.670 -16.686 1.00 86.25 71 ASP A C 1
ATOM 605 O O . ASP A 1 71 ? -0.310 3.711 -16.107 1.00 86.25 71 ASP A O 1
ATOM 609 N N . ALA A 1 72 ? 0.967 5.539 -16.012 1.00 84.50 72 ALA A N 1
ATOM 610 C CA . ALA A 1 72 ? 1.125 5.463 -14.576 1.00 84.50 72 ALA A CA 1
ATOM 611 C C . ALA A 1 72 ? -0.125 5.987 -13.855 1.00 84.50 72 ALA A C 1
ATOM 613 O O . ALA A 1 72 ? -0.705 7.008 -14.215 1.00 84.50 72 ALA A O 1
ATOM 614 N N . ILE A 1 73 ? -0.522 5.289 -12.793 1.00 85.81 73 ILE A N 1
ATOM 615 C CA . ILE A 1 73 ? -1.752 5.570 -12.046 1.00 85.81 73 ILE A CA 1
ATOM 616 C C . ILE A 1 73 ? -1.455 5.720 -10.559 1.00 85.81 73 ILE A C 1
ATOM 618 O O . ILE A 1 73 ? -0.510 5.128 -10.042 1.00 85.81 73 ILE A O 1
ATOM 622 N N . ILE A 1 74 ? -2.275 6.474 -9.833 1.00 84.56 74 ILE A N 1
ATOM 623 C CA . ILE A 1 74 ? -2.285 6.404 -8.368 1.00 84.56 74 ILE A CA 1
ATOM 624 C C . ILE A 1 74 ? -3.104 5.178 -7.988 1.00 84.56 74 ILE A C 1
ATOM 626 O O . ILE A 1 74 ? -4.276 5.111 -8.338 1.00 84.56 74 ILE A O 1
ATOM 630 N N . GLY A 1 75 ? -2.504 4.213 -7.296 1.00 83.44 75 GLY A N 1
ATOM 631 C CA . GLY A 1 75 ? -3.206 2.965 -6.965 1.00 83.44 75 GLY A CA 1
ATOM 632 C C . GLY A 1 75 ? -3.374 2.708 -5.483 1.00 83.44 75 GLY A C 1
ATOM 633 O O . GLY A 1 75 ? -4.178 1.852 -5.131 1.00 83.44 75 GLY A O 1
ATOM 634 N N . ALA A 1 76 ? -2.691 3.461 -4.614 1.00 88.38 76 ALA A N 1
ATOM 635 C CA . ALA A 1 76 ? -3.056 3.481 -3.205 1.00 88.38 76 ALA A CA 1
ATOM 636 C C . ALA A 1 76 ? -2.797 4.835 -2.538 1.00 88.38 76 ALA A C 1
ATOM 638 O O . ALA A 1 76 ? -1.824 5.527 -2.834 1.00 88.38 76 ALA A O 1
ATOM 639 N N . LEU A 1 77 ? -3.629 5.185 -1.565 1.00 88.19 77 LEU A N 1
ATOM 640 C CA . LEU A 1 77 ? -3.377 6.283 -0.640 1.00 88.19 77 LEU A CA 1
ATOM 641 C C . LEU A 1 77 ? -3.046 5.702 0.733 1.00 88.19 77 LEU A C 1
ATOM 643 O O . LEU A 1 77 ? -3.738 4.808 1.208 1.00 88.19 77 LEU A O 1
ATOM 647 N N . HIS A 1 78 ? -1.987 6.193 1.372 1.00 86.38 78 HIS A N 1
ATOM 648 C CA . HIS A 1 78 ? -1.753 5.966 2.792 1.00 86.38 78 HIS A CA 1
ATOM 649 C C . HIS A 1 78 ? -1.917 7.277 3.536 1.00 86.38 78 HIS A C 1
ATOM 651 O O . HIS A 1 78 ? -1.450 8.333 3.100 1.00 86.38 78 HIS A O 1
ATOM 657 N N . ILE A 1 79 ? -2.596 7.200 4.667 1.00 85.38 79 ILE A N 1
ATOM 658 C CA . ILE A 1 79 ? -2.880 8.346 5.510 1.00 85.38 79 ILE A CA 1
ATOM 659 C C . ILE A 1 79 ? -2.305 8.057 6.887 1.00 85.38 79 ILE A C 1
ATOM 661 O O . ILE A 1 79 ? -2.575 7.026 7.497 1.00 85.38 79 ILE A O 1
ATOM 665 N N . LYS A 1 80 ? -1.506 8.990 7.389 1.00 83.56 80 LYS A N 1
ATOM 666 C CA . LYS A 1 80 ? -1.052 8.954 8.775 1.00 83.56 80 LYS A CA 1
ATOM 667 C C . LYS A 1 80 ? -2.178 9.451 9.682 1.00 83.56 80 LYS A C 1
ATOM 669 O O . LYS A 1 80 ? -2.725 10.525 9.437 1.00 83.56 80 LYS A O 1
ATOM 674 N N . THR A 1 81 ? -2.508 8.682 10.713 1.00 83.44 81 THR A N 1
ATOM 675 C CA . THR A 1 81 ? -3.484 9.043 11.754 1.00 83.44 81 THR A CA 1
ATOM 676 C C . THR A 1 81 ? -2.835 8.937 13.132 1.00 83.44 81 THR A C 1
ATOM 678 O O . THR A 1 81 ? -1.833 8.256 13.272 1.00 83.44 81 THR A O 1
ATOM 681 N N . ILE A 1 82 ? -3.360 9.631 14.141 1.00 80.06 82 ILE A N 1
ATOM 682 C CA . ILE A 1 82 ? -2.794 9.630 15.505 1.00 80.06 82 ILE A CA 1
ATOM 683 C C . ILE A 1 82 ? -3.481 8.636 16.455 1.00 80.06 82 ILE A C 1
ATOM 685 O O . ILE A 1 82 ? -2.877 8.221 17.438 1.00 80.06 82 ILE A O 1
ATOM 689 N N . HIS A 1 83 ? -4.729 8.259 16.160 1.00 83.50 83 HIS A N 1
ATOM 690 C CA . HIS A 1 83 ? -5.536 7.328 16.953 1.00 83.50 83 HIS A CA 1
ATOM 691 C C . HIS A 1 83 ? -6.315 6.425 16.001 1.00 83.50 83 HIS A C 1
ATOM 693 O O . HIS A 1 83 ? -7.469 6.706 15.674 1.00 83.50 83 HIS A O 1
ATOM 699 N N . LEU A 1 84 ? -5.674 5.369 15.487 1.00 88.19 84 LEU A N 1
ATOM 700 C CA . LEU A 1 84 ? -6.330 4.502 14.509 1.00 88.19 84 LEU A CA 1
ATOM 701 C C . LEU A 1 84 ? -7.602 3.864 15.081 1.00 88.19 84 LEU A C 1
ATOM 703 O O . LEU A 1 84 ? -8.619 3.833 14.394 1.00 88.19 84 LEU A O 1
ATOM 707 N N . SER A 1 85 ? -7.566 3.422 16.339 1.00 86.88 85 SER A N 1
ATOM 708 C CA . SER A 1 85 ? -8.703 2.795 17.026 1.00 86.88 85 SER A CA 1
ATOM 709 C C . SER A 1 85 ? -9.954 3.675 17.088 1.00 86.88 85 SER A C 1
ATOM 711 O O . SER A 1 85 ? -11.057 3.145 17.058 1.00 86.88 85 SER A O 1
ATOM 713 N N . GLU A 1 86 ? -9.804 5.001 17.138 1.00 87.44 86 GLU A N 1
ATOM 714 C CA . GLU A 1 86 ? -10.931 5.943 17.205 1.00 87.44 86 GLU A CA 1
ATOM 715 C C . GLU A 1 86 ? -11.591 6.180 15.844 1.00 87.44 86 GLU A C 1
ATOM 717 O O . GLU A 1 86 ? -12.757 6.564 15.775 1.00 87.44 86 GLU A O 1
ATOM 722 N N . VAL A 1 87 ? -10.846 5.981 14.754 1.00 85.06 87 VAL A N 1
ATOM 723 C CA . VAL A 1 87 ? -11.317 6.290 13.397 1.00 85.06 87 VAL A CA 1
ATOM 724 C C . VAL A 1 87 ? -11.579 5.046 12.557 1.00 85.06 87 VAL A C 1
ATOM 726 O O . VAL A 1 87 ? -12.237 5.146 11.528 1.00 85.06 87 VAL A O 1
ATOM 729 N N . LYS A 1 88 ? -11.081 3.877 12.969 1.00 86.12 88 LYS A N 1
ATOM 730 C CA . LYS A 1 88 ? -11.119 2.634 12.190 1.00 86.12 88 LYS A CA 1
ATOM 731 C C . LYS A 1 88 ? -12.513 2.329 11.635 1.00 86.12 88 LYS A C 1
ATOM 733 O O . LYS A 1 88 ? -12.656 2.170 10.425 1.00 86.12 88 LYS A O 1
ATOM 738 N N . ASP A 1 89 ? -13.514 2.310 12.510 1.00 86.75 89 ASP A N 1
ATOM 739 C CA . ASP A 1 89 ? -14.890 1.950 12.155 1.00 86.75 89 ASP A CA 1
ATOM 740 C C . ASP A 1 89 ? -15.511 2.989 11.212 1.00 86.75 89 ASP A C 1
ATOM 742 O O . ASP A 1 89 ? -16.128 2.634 10.214 1.00 86.75 89 ASP A O 1
ATOM 746 N N . TYR A 1 90 ? -15.228 4.279 11.431 1.00 85.94 90 TYR A N 1
ATOM 747 C CA . TYR A 1 90 ? -15.673 5.341 10.524 1.00 85.94 90 TYR A CA 1
ATOM 748 C C . TYR A 1 90 ? -15.153 5.137 9.095 1.00 85.94 90 TYR A C 1
ATOM 750 O O . TYR A 1 90 ? -15.903 5.290 8.135 1.00 85.94 90 TYR A O 1
ATOM 758 N N . TYR A 1 91 ? -13.874 4.791 8.930 1.00 83.88 91 TYR A N 1
ATOM 759 C CA . TYR A 1 91 ? -13.296 4.590 7.598 1.00 83.88 91 TYR A CA 1
ATOM 760 C C . TYR A 1 91 ? -13.791 3.309 6.918 1.00 83.88 91 TYR A C 1
ATOM 762 O O . TYR A 1 91 ? -13.917 3.303 5.692 1.00 83.88 91 TYR A O 1
ATOM 770 N N . LEU A 1 92 ? -14.085 2.258 7.690 1.00 84.31 92 LEU A N 1
ATOM 771 C CA . LEU A 1 92 ? -14.736 1.048 7.181 1.00 84.31 92 LEU A CA 1
ATOM 772 C C . LEU A 1 92 ? -16.138 1.365 6.641 1.00 84.31 92 LEU A C 1
ATOM 774 O O . LEU A 1 92 ? -16.465 0.988 5.518 1.00 84.31 92 LEU A O 1
ATOM 778 N N . ASP A 1 93 ? -16.922 2.140 7.388 1.00 85.12 93 ASP A N 1
ATOM 779 C CA . ASP A 1 93 ? -18.317 2.415 7.035 1.00 85.12 93 ASP A CA 1
ATOM 780 C C . ASP A 1 93 ? -18.472 3.487 5.941 1.00 85.12 93 ASP 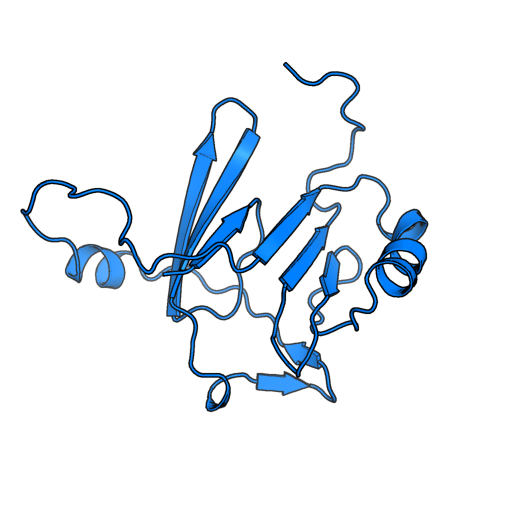A C 1
ATOM 782 O O . ASP A 1 93 ? -19.423 3.456 5.159 1.00 85.12 93 ASP A O 1
ATOM 786 N N . TYR A 1 94 ? -17.554 4.457 5.862 1.00 86.00 94 TYR A N 1
ATOM 787 C CA . TYR A 1 94 ? -17.742 5.647 5.024 1.00 86.00 94 TYR A CA 1
ATOM 788 C C . TYR A 1 94 ? -17.464 5.418 3.532 1.00 86.00 94 TYR A C 1
ATOM 790 O O . TYR A 1 94 ? -18.166 5.960 2.678 1.00 86.00 94 TYR A O 1
ATOM 798 N N . PHE A 1 95 ? -16.424 4.648 3.196 1.00 84.31 95 PHE A N 1
ATOM 799 C CA . PHE A 1 95 ? -15.962 4.515 1.806 1.00 84.31 95 PHE A CA 1
ATOM 800 C C . PHE A 1 95 ? -16.596 3.344 1.046 1.00 84.31 95 PHE A C 1
ATOM 802 O O . PHE A 1 95 ? -16.369 3.224 -0.159 1.00 84.31 95 PHE A O 1
ATOM 809 N N . GLY A 1 96 ? -17.363 2.481 1.723 1.00 86.81 96 GLY A N 1
ATOM 810 C CA . GLY A 1 96 ? -17.859 1.232 1.134 1.00 86.81 96 GLY A CA 1
ATOM 811 C C . GLY A 1 96 ? -16.724 0.284 0.730 1.00 86.81 96 GLY A C 1
ATOM 812 O O . GLY A 1 96 ? -16.836 -0.430 -0.265 1.00 86.81 96 GLY A O 1
ATOM 813 N N . LEU A 1 97 ? -15.604 0.339 1.456 1.00 90.94 97 LEU A N 1
ATOM 814 C CA . LEU A 1 97 ? -14.461 -0.552 1.288 1.00 90.94 97 LEU A CA 1
ATOM 815 C C . LEU A 1 97 ? -14.443 -1.569 2.423 1.00 90.94 97 LEU A C 1
ATOM 817 O O . LEU A 1 97 ? -14.901 -1.296 3.528 1.00 90.94 97 LEU A O 1
ATOM 821 N N . GLU A 1 98 ? -13.838 -2.718 2.166 1.00 91.62 98 GLU A N 1
ATOM 822 C CA . GLU A 1 98 ? -13.698 -3.784 3.149 1.00 91.62 98 GLU A CA 1
ATOM 823 C C . GLU A 1 98 ? -12.245 -3.897 3.598 1.00 91.62 98 GLU A C 1
ATOM 825 O O . GLU A 1 98 ? -11.318 -3.536 2.86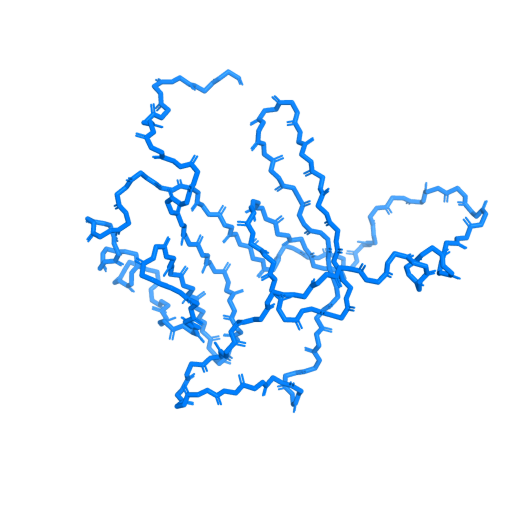3 1.00 91.62 98 GLU A O 1
ATOM 830 N N . GLN A 1 99 ? -12.032 -4.419 4.808 1.00 92.69 99 GLN A N 1
ATOM 831 C CA . GLN A 1 99 ? -10.685 -4.750 5.250 1.00 92.69 99 GLN A CA 1
ATOM 832 C C . GLN A 1 99 ? -10.100 -5.818 4.321 1.00 92.69 99 GLN A C 1
ATOM 834 O O . GLN A 1 99 ? -10.605 -6.932 4.239 1.00 92.69 99 GLN A O 1
ATOM 839 N N . SER A 1 100 ? -9.018 -5.471 3.628 1.00 92.75 100 SER A N 1
ATOM 840 C CA . SER A 1 100 ? -8.444 -6.287 2.554 1.00 92.75 100 SER A CA 1
ATOM 841 C C . SER A 1 100 ? -7.152 -6.988 2.953 1.00 92.75 100 SER A C 1
ATOM 843 O O . SER A 1 100 ? -6.729 -7.948 2.307 1.00 92.75 100 SER A O 1
ATOM 845 N N . ALA A 1 101 ? -6.505 -6.508 4.012 1.00 91.31 101 ALA A N 1
ATOM 846 C CA . ALA A 1 101 ? -5.220 -7.004 4.468 1.00 91.31 101 ALA A CA 1
ATOM 847 C C . ALA A 1 101 ? -5.080 -6.866 5.988 1.00 91.31 101 ALA A C 1
ATOM 849 O O . ALA A 1 101 ? -5.750 -6.055 6.634 1.00 91.31 101 ALA A O 1
ATOM 850 N N . TYR A 1 102 ? -4.170 -7.654 6.552 1.00 86.69 102 TYR A N 1
ATOM 851 C CA . TYR A 1 102 ? -3.734 -7.518 7.938 1.00 86.69 102 TYR A CA 1
ATOM 852 C C . TYR A 1 102 ? -2.209 -7.497 8.000 1.00 86.69 102 TYR A C 1
ATOM 854 O O . TYR A 1 102 ? -1.536 -8.250 7.289 1.00 86.69 102 TYR A O 1
ATOM 862 N N . MET A 1 103 ? -1.679 -6.624 8.854 1.00 84.62 103 MET A N 1
ATOM 863 C CA . MET A 1 103 ? -0.250 -6.518 9.135 1.00 84.62 103 MET A CA 1
ATOM 864 C C . MET A 1 103 ? -0.010 -6.459 10.644 1.00 84.62 103 MET A C 1
ATOM 866 O O . MET A 1 103 ? 0.757 -7.265 11.165 1.00 84.62 103 MET A O 1
ATOM 870 N N . ASP A 1 104 ? -0.683 -5.537 11.331 1.00 86.31 104 ASP A N 1
ATOM 871 C CA . ASP A 1 104 ? -0.624 -5.334 12.778 1.00 86.31 104 ASP A CA 1
ATOM 872 C C . ASP A 1 104 ? -1.878 -4.587 13.276 1.00 86.31 104 ASP A C 1
ATOM 874 O O . ASP A 1 104 ? -2.760 -4.245 12.488 1.00 86.31 104 ASP A O 1
ATOM 878 N N . ASP A 1 105 ? -1.943 -4.319 14.582 1.00 87.44 105 ASP A N 1
ATOM 879 C CA . ASP A 1 105 ? -3.045 -3.584 15.223 1.00 87.44 105 ASP A CA 1
ATOM 880 C C . ASP A 1 105 ? -2.976 -2.057 15.020 1.00 87.44 105 ASP A C 1
ATOM 882 O O . ASP A 1 105 ? -3.902 -1.331 15.379 1.00 87.44 105 ASP A O 1
ATOM 886 N N . TYR A 1 106 ? -1.884 -1.567 14.433 1.00 87.12 106 TYR A N 1
ATOM 887 C CA . TYR A 1 106 ? -1.566 -0.148 14.242 1.00 87.12 106 TYR A CA 1
ATOM 888 C C . TYR A 1 106 ? -1.776 0.304 12.792 1.00 87.12 106 TYR A C 1
ATOM 890 O O . TYR A 1 106 ? -1.401 1.414 12.401 1.00 87.12 106 TYR A O 1
ATOM 898 N N . SER A 1 107 ? -2.369 -0.563 11.969 1.00 88.81 107 SER A N 1
ATOM 899 C CA . SER A 1 107 ? -2.661 -0.298 10.571 1.00 88.81 107 SER A CA 1
ATOM 900 C C . SER A 1 107 ? -3.980 -0.917 10.120 1.00 88.81 107 SER A C 1
ATOM 902 O O . SER A 1 107 ? -4.427 -1.954 10.602 1.00 88.81 107 SER A O 1
ATOM 904 N N . ILE A 1 108 ? -4.619 -0.263 9.154 1.00 91.19 108 ILE A N 1
ATOM 905 C CA . ILE A 1 108 ? -5.760 -0.808 8.422 1.00 91.19 108 ILE A CA 1
ATOM 906 C C . ILE A 1 108 ? -5.516 -0.665 6.928 1.00 91.19 108 ILE A C 1
ATOM 908 O O . ILE A 1 108 ? -4.999 0.353 6.468 1.00 91.19 108 ILE A O 1
ATOM 912 N N . PHE A 1 109 ? -5.904 -1.695 6.184 1.00 92.00 109 PHE A N 1
ATOM 913 C CA . PHE A 1 109 ? -5.823 -1.774 4.733 1.00 92.00 109 PHE A CA 1
ATOM 914 C C . PHE A 1 109 ? -7.224 -2.037 4.200 1.00 92.00 109 PHE A C 1
ATOM 916 O O . PHE A 1 109 ? -7.864 -3.001 4.620 1.00 92.00 109 PHE A O 1
ATOM 923 N N . LEU A 1 110 ? -7.690 -1.161 3.317 1.00 92.88 110 LEU A N 1
ATOM 924 C CA . LEU A 1 110 ? -9.038 -1.157 2.771 1.00 92.88 110 LEU A CA 1
ATOM 925 C C . LEU A 1 110 ? -8.994 -1.268 1.251 1.00 92.88 110 LEU A C 1
ATOM 927 O O . LEU A 1 110 ? -8.224 -0.559 0.588 1.00 92.88 110 LEU A O 1
ATOM 931 N N . ALA A 1 111 ? -9.846 -2.120 0.691 1.00 93.12 111 ALA A N 1
ATOM 932 C CA . ALA A 1 111 ? -10.001 -2.260 -0.749 1.00 93.12 111 ALA A CA 1
ATOM 933 C C . ALA A 1 111 ? -11.397 -2.768 -1.135 1.00 93.12 111 ALA A C 1
ATOM 935 O O . ALA A 1 111 ? -12.246 -3.017 -0.284 1.00 93.12 111 ALA A O 1
ATOM 936 N N . SER A 1 112 ? -11.620 -2.915 -2.438 1.00 91.19 112 SER A N 1
ATOM 937 C CA . SER A 1 112 ? -12.786 -3.580 -3.013 1.00 91.19 112 SER A CA 1
ATOM 938 C C . SER A 1 112 ? -12.333 -4.580 -4.081 1.00 91.19 112 SER A C 1
ATOM 940 O O . SER A 1 112 ? -11.160 -4.613 -4.464 1.00 91.19 112 SER A O 1
ATOM 942 N N . ASN A 1 113 ? -13.249 -5.437 -4.543 1.00 88.62 113 ASN A N 1
ATOM 943 C CA . ASN A 1 113 ? -13.002 -6.425 -5.603 1.00 88.62 113 ASN A CA 1
ATOM 944 C C . ASN A 1 113 ? -11.808 -7.360 -5.339 1.00 88.62 113 ASN A C 1
ATOM 946 O O . ASN A 1 113 ? -11.123 -7.775 -6.268 1.00 88.62 113 ASN A O 1
ATOM 950 N N . GLY A 1 114 ? -11.528 -7.665 -4.069 1.00 85.50 114 GLY A N 1
ATOM 951 C CA . GLY A 1 114 ? -10.424 -8.545 -3.685 1.00 85.50 114 GLY A CA 1
ATOM 952 C C . GLY A 1 114 ? -9.025 -7.937 -3.836 1.00 85.50 114 GLY A C 1
ATOM 953 O O . GLY A 1 114 ? -8.052 -8.625 -3.527 1.00 85.50 114 GLY A O 1
ATOM 954 N N . TYR A 1 115 ? -8.888 -6.672 -4.249 1.00 89.31 115 TYR A N 1
ATOM 955 C CA . TYR A 1 115 ? -7.587 -6.014 -4.367 1.00 89.31 115 TYR A CA 1
ATOM 956 C C . TYR A 1 115 ? -6.877 -5.916 -3.006 1.00 89.31 115 TYR A C 1
ATOM 958 O O . TYR A 1 115 ? -7.523 -5.874 -1.961 1.00 89.31 115 TYR A O 1
ATOM 966 N N . TYR A 1 116 ? -5.540 -5.877 -2.986 1.00 85.44 116 TYR A N 1
ATOM 967 C CA . TYR A 1 116 ? -4.822 -5.922 -1.710 1.00 85.44 116 TYR A CA 1
ATOM 968 C C . TYR A 1 116 ? -4.984 -4.632 -0.902 1.00 85.44 116 TYR A C 1
ATOM 970 O O . TYR A 1 116 ? -5.043 -4.707 0.326 1.00 85.44 116 TYR A O 1
ATOM 978 N N . GLN A 1 117 ? -5.038 -3.460 -1.555 1.00 90.81 117 GLN A N 1
ATOM 979 C CA . GLN A 1 117 ? -5.183 -2.179 -0.863 1.00 90.81 117 GLN A CA 1
ATOM 980 C C . GLN A 1 117 ? -5.403 -0.969 -1.798 1.00 90.81 117 GLN A C 1
ATOM 982 O O . GLN A 1 117 ? -4.516 -0.618 -2.569 1.00 90.81 117 GLN A O 1
ATOM 987 N N . HIS A 1 118 ? -6.501 -0.231 -1.628 1.00 90.94 118 HIS A N 1
ATOM 988 C CA . HIS A 1 118 ? -6.689 1.109 -2.215 1.00 90.94 118 HIS A CA 1
ATOM 989 C C . HIS A 1 118 ? -6.392 2.233 -1.218 1.00 90.94 118 HIS A C 1
ATOM 991 O O . HIS A 1 118 ? -5.804 3.257 -1.566 1.00 90.94 118 HIS A O 1
ATOM 997 N N . LEU A 1 119 ? -6.773 2.037 0.042 1.00 90.62 119 LEU A N 1
ATOM 998 C CA . LEU A 1 119 ? -6.557 2.987 1.125 1.00 90.62 119 LEU A CA 1
ATOM 999 C C . LEU A 1 119 ? -5.906 2.254 2.292 1.00 90.62 119 LEU A C 1
ATOM 1001 O O . LEU A 1 119 ? -6.286 1.135 2.615 1.00 90.62 119 LEU A O 1
ATOM 1005 N N . ALA A 1 120 ? -4.910 2.862 2.918 1.00 90.44 120 ALA A N 1
ATOM 1006 C CA . ALA A 1 120 ? -4.442 2.404 4.214 1.00 90.44 120 ALA A CA 1
ATOM 1007 C C . ALA A 1 120 ? -4.251 3.561 5.166 1.00 90.44 120 ALA A C 1
ATOM 1009 O O . ALA A 1 120 ? -3.962 4.691 4.769 1.00 90.44 120 ALA A O 1
ATOM 1010 N N . MET A 1 121 ? -4.362 3.250 6.445 1.00 89.19 121 MET A N 1
ATOM 1011 C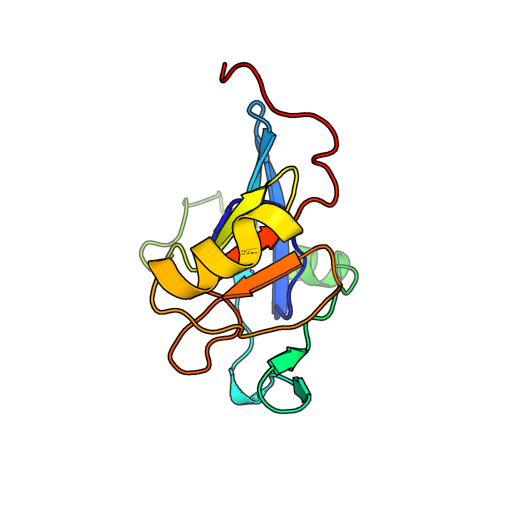 CA . MET A 1 121 ? -4.030 4.176 7.508 1.00 89.19 121 MET A CA 1
ATOM 1012 C C . MET A 1 121 ? -3.141 3.483 8.521 1.00 89.19 121 MET A C 1
ATOM 1014 O O . MET A 1 121 ? -3.266 2.279 8.728 1.00 89.19 121 MET A O 1
ATOM 1018 N N . ASN A 1 122 ? -2.241 4.242 9.135 1.00 88.31 122 ASN A N 1
ATOM 1019 C CA . ASN A 1 122 ? -1.434 3.768 10.252 1.00 88.31 122 ASN A CA 1
ATOM 1020 C C . ASN A 1 122 ? -1.103 4.904 11.218 1.00 88.31 122 ASN A C 1
ATOM 1022 O O . ASN A 1 122 ? -1.133 6.077 10.830 1.00 88.31 122 ASN A O 1
ATOM 1026 N N . ASP A 1 123 ? -0.759 4.538 12.450 1.00 85.94 123 ASP A N 1
ATOM 1027 C CA . ASP A 1 123 ? -0.317 5.464 13.497 1.00 85.94 123 ASP A CA 1
ATOM 1028 C C . ASP A 1 123 ? 1.142 5.259 13.956 1.00 85.94 123 ASP A C 1
ATOM 1030 O O . ASP A 1 123 ? 1.627 5.977 14.833 1.00 85.94 123 ASP A O 1
ATOM 1034 N N . TRP A 1 124 ? 1.910 4.398 13.269 1.00 78.75 124 TRP A N 1
ATOM 1035 C CA . TRP A 1 124 ? 3.291 4.010 13.619 1.00 78.75 124 TRP A CA 1
ATOM 1036 C C . TRP A 1 124 ? 4.257 5.164 13.922 1.00 78.75 124 TRP A C 1
ATOM 1038 O O . TRP A 1 124 ? 5.150 5.030 14.754 1.00 78.75 124 TRP A O 1
ATOM 1048 N N . VAL A 1 125 ? 4.129 6.291 13.214 1.00 71.12 125 VAL A N 1
ATOM 1049 C CA . VAL A 1 125 ? 5.020 7.462 13.359 1.00 71.12 125 VAL A CA 1
ATOM 1050 C C . VAL A 1 125 ? 4.204 8.731 13.612 1.00 71.12 125 VAL A C 1
ATOM 1052 O O . VAL A 1 125 ? 4.528 9.809 13.119 1.00 71.12 125 VAL A O 1
ATOM 1055 N N . SER A 1 126 ? 3.066 8.598 14.293 1.00 69.00 126 SER A N 1
ATOM 1056 C CA . SER A 1 126 ? 2.077 9.671 14.468 1.00 69.00 126 SER A CA 1
ATOM 1057 C C . SER A 1 126 ? 1.686 9.878 15.928 1.00 69.00 126 SER A C 1
ATOM 1059 O O . SER A 1 126 ? 0.544 10.182 16.239 1.00 69.00 126 SER A O 1
ATOM 1061 N N . ALA A 1 127 ? 2.667 9.806 16.832 1.00 63.41 127 ALA A N 1
ATOM 1062 C CA . ALA A 1 127 ? 2.457 10.064 18.260 1.00 63.41 127 ALA A CA 1
ATOM 1063 C C . ALA A 1 127 ? 1.969 11.495 18.570 1.00 63.41 127 ALA A C 1
ATOM 1065 O O . ALA A 1 127 ? 1.410 11.740 19.636 1.00 63.41 127 ALA A O 1
ATOM 1066 N N . THR A 1 128 ? 2.170 12.443 17.646 1.00 67.38 128 THR A N 1
ATOM 1067 C CA . THR A 1 128 ? 1.806 13.851 17.831 1.00 67.38 128 THR A CA 1
ATOM 1068 C C . THR A 1 128 ? 0.891 14.320 16.709 1.00 67.38 128 THR A C 1
ATOM 1070 O O . THR A 1 128 ? 1.229 14.223 15.527 1.00 67.38 128 THR A O 1
ATOM 1073 N N . LYS A 1 129 ? -0.253 14.902 17.084 1.00 69.69 129 LYS A N 1
ATOM 1074 C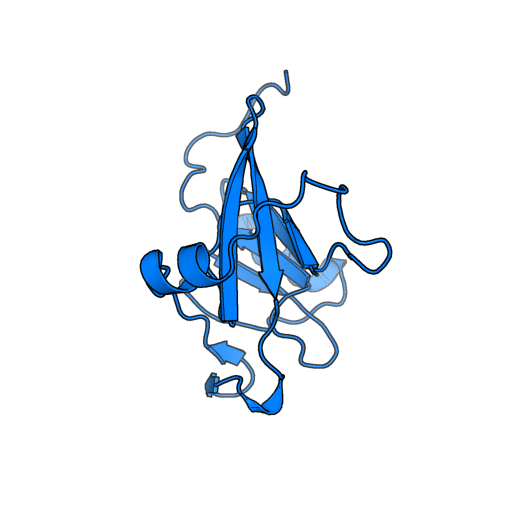 CA . LYS A 1 129 ? -1.162 15.580 16.156 1.00 69.69 129 LYS A CA 1
ATOM 1075 C C . LYS A 1 129 ? -0.425 16.695 15.420 1.00 69.69 129 LYS A C 1
ATOM 1077 O O . LYS A 1 129 ? 0.155 17.575 16.054 1.00 69.69 129 LYS A O 1
ATOM 1082 N N . ARG A 1 130 ? -0.485 16.704 14.084 1.00 68.81 130 ARG A N 1
ATOM 1083 C CA . ARG A 1 130 ? -0.077 17.889 13.318 1.00 68.81 130 ARG A CA 1
ATOM 1084 C C . ARG A 1 130 ? -1.051 19.019 13.612 1.00 68.81 130 ARG A C 1
ATOM 1086 O O . ARG A 1 130 ? -2.247 18.883 13.368 1.00 68.81 130 ARG A O 1
ATOM 1093 N N . VAL A 1 131 ? -0.519 20.113 14.144 1.00 69.62 131 VAL A N 1
ATOM 1094 C CA . VAL A 1 131 ? -1.296 21.309 14.487 1.00 69.62 131 VAL A CA 1
ATOM 1095 C C . VAL A 1 131 ? -1.262 22.332 13.342 1.00 69.62 131 VAL A C 1
ATOM 1097 O O . VAL A 1 131 ? -2.175 23.139 13.228 1.00 69.62 131 VAL A O 1
ATOM 1100 N N . GLU A 1 132 ? -0.272 22.249 12.441 1.00 60.19 132 GLU A N 1
ATOM 1101 C CA . GLU A 1 132 ? -0.081 23.183 11.322 1.00 60.19 132 GLU A CA 1
ATOM 1102 C C . GLU A 1 132 ? 0.376 22.456 10.037 1.00 60.19 132 GLU A C 1
ATOM 1104 O O . GLU A 1 132 ? 1.115 21.468 10.091 1.00 60.19 132 GLU A O 1
ATOM 1109 N N . ASN A 1 133 ? -0.074 22.949 8.875 1.00 53.12 133 ASN A N 1
ATOM 1110 C CA . ASN A 1 133 ? 0.297 22.478 7.534 1.00 53.12 133 ASN A CA 1
ATOM 1111 C C . ASN A 1 133 ? 1.072 23.595 6.810 1.00 53.12 133 ASN A C 1
ATOM 1113 O O . ASN A 1 133 ? 0.443 24.440 6.175 1.00 53.12 133 ASN A O 1
ATOM 1117 N N . PHE A 1 134 ? 2.406 23.619 6.892 1.00 47.19 134 PHE A N 1
ATOM 1118 C CA . PHE A 1 134 ? 3.239 24.526 6.082 1.00 47.19 134 PHE A CA 1
ATOM 1119 C C . PHE A 1 134 ? 3.796 23.827 4.833 1.00 47.19 134 PHE A C 1
ATOM 1121 O O . PHE A 1 134 ? 4.303 22.688 4.930 1.00 47.19 134 PHE A O 1
#

pLDDT: mean 78.33, std 15.07, range [33.91, 93.12]